Protein AF-A0A2T5FU13-F1 (afdb_monomer_lite)

Foldseek 3Di:
DVVVVLVVLVVLLVVLVVLLVVLVVVLVVLVVVQVVVDPDPQDFRDPPSLVSNLVSLLRNLVSVLSNLVSVLVPDDPVCNVVSVVVSVVSVVVSVVSNVLSVCLNPLVPDPVNPPDPCSCVSHVPGPPDPVVVVCVVVVVVD

Radius of gyration: 19.28 Å; chains: 1; bounding box: 59×29×50 Å

Sequence (142 aa):
MGIQFAMMACGLGMISGLAIFVLSLIYVVVVCLDLLSLGSPDQSIGEPWFSVLELLIIAVTPAMVALMATVHAWVPMRTKMLSLTSLIFMSMTATLTCSVHFSTLILSRTPQFRDEPWAPLLLSFQWPSLGYAGVFPIIAAY

Secondary structure (DSSP, 8-state):
-HHHHHHHHHHHHHHHHHHHHHHHHHHHHHHHHHHHH-SSTTPPPPTTHHHHHHHHHHHHHHHHHHHHHHHHHHS-GGGHHHHHHHHHHHHHHHHHHHHHHHHHHHHTT-GGGTS-TTHHHHH---SSPHHHHTTHHHHTT-

Structure (mmCIF, N/CA/C/O backbone):
data_AF-A0A2T5FU13-F1
#
_entry.id   AF-A0A2T5FU13-F1
#
loop_
_atom_site.group_PDB
_atom_site.id
_atom_site.type_symbol
_atom_site.label_atom_id
_atom_site.label_alt_id
_atom_site.label_comp_id
_atom_site.label_asym_id
_atom_site.label_entity_id
_atom_site.label_seq_id
_atom_site.pdbx_PDB_ins_code
_atom_site.Cartn_x
_atom_site.Cartn_y
_atom_site.Cartn_z
_atom_site.occupancy
_atom_site.B_iso_or_equiv
_atom_site.auth_seq_id
_atom_site.auth_comp_id
_atom_site.auth_asym_id
_atom_site.auth_atom_id
_atom_site.pdbx_PDB_model_num
ATOM 1 N N . MET A 1 1 ? 26.330 -8.404 -17.474 1.00 57.38 1 MET A N 1
ATOM 2 C CA . MET A 1 1 ? 25.579 -7.518 -16.554 1.00 57.38 1 MET A CA 1
ATOM 3 C C . MET A 1 1 ? 24.098 -7.351 -16.933 1.00 57.38 1 MET A C 1
ATOM 5 O O . MET A 1 1 ? 23.271 -7.383 -16.036 1.00 57.38 1 MET A O 1
ATOM 9 N N . GLY A 1 2 ? 23.723 -7.247 -18.221 1.00 68.00 2 GLY A N 1
ATOM 10 C CA . GLY A 1 2 ? 22.320 -7.011 -18.631 1.00 68.00 2 GLY A CA 1
ATOM 11 C C . GLY A 1 2 ? 21.308 -8.142 -18.359 1.00 68.00 2 GLY A C 1
ATOM 12 O O . GLY A 1 2 ? 20.194 -7.862 -17.934 1.00 68.00 2 GLY A O 1
ATOM 13 N N . ILE A 1 3 ? 21.686 -9.416 -18.537 1.00 72.69 3 ILE A N 1
ATOM 14 C CA . ILE A 1 3 ? 20.751 -10.556 -18.390 1.00 72.69 3 ILE A CA 1
ATOM 15 C C . ILE A 1 3 ? 20.377 -10.805 -16.917 1.00 72.69 3 ILE A C 1
ATOM 17 O O . ILE A 1 3 ? 19.211 -11.023 -16.605 1.00 72.69 3 ILE A O 1
ATOM 21 N N . GLN A 1 4 ? 21.338 -10.712 -15.991 1.00 76.38 4 GLN A N 1
ATOM 22 C CA . GLN A 1 4 ? 21.087 -10.873 -14.549 1.00 76.38 4 GLN A CA 1
ATOM 23 C C . GLN A 1 4 ? 20.164 -9.781 -13.993 1.00 76.38 4 GLN A C 1
ATOM 25 O O . GLN A 1 4 ? 19.254 -10.085 -13.228 1.00 76.38 4 GLN A O 1
ATOM 30 N N . PHE A 1 5 ? 20.358 -8.529 -14.420 1.00 76.19 5 PHE A N 1
ATOM 31 C CA . PHE A 1 5 ? 19.488 -7.417 -14.036 1.00 76.19 5 PHE A CA 1
ATOM 32 C C . PHE A 1 5 ? 18.054 -7.613 -14.548 1.00 76.19 5 PHE A C 1
ATOM 34 O O . PHE A 1 5 ? 17.106 -7.451 -13.784 1.00 76.19 5 PHE A O 1
ATOM 41 N N . ALA A 1 6 ? 17.891 -8.034 -15.806 1.00 74.56 6 ALA A N 1
ATOM 42 C CA . ALA A 1 6 ? 16.580 -8.324 -16.384 1.00 74.56 6 ALA A CA 1
ATOM 43 C C . ALA A 1 6 ? 15.862 -9.475 -15.654 1.00 74.56 6 ALA A C 1
ATOM 45 O O . ALA A 1 6 ? 14.691 -9.342 -15.307 1.00 74.56 6 ALA A O 1
ATOM 46 N N . MET A 1 7 ? 16.562 -10.575 -15.352 1.00 79.50 7 MET A N 1
ATOM 47 C CA . MET A 1 7 ? 15.984 -11.697 -14.598 1.00 79.50 7 MET A CA 1
ATOM 48 C C . MET A 1 7 ? 15.555 -11.283 -13.186 1.00 79.50 7 MET A C 1
ATOM 50 O O . MET A 1 7 ? 14.461 -11.637 -12.753 1.00 79.50 7 MET A O 1
ATOM 54 N N . MET A 1 8 ? 16.375 -10.489 -12.489 1.00 83.81 8 MET A N 1
ATOM 55 C CA . MET A 1 8 ? 16.049 -9.978 -11.155 1.00 83.81 8 MET A CA 1
ATOM 56 C C . MET A 1 8 ? 14.836 -9.035 -11.184 1.00 83.81 8 MET A C 1
ATOM 58 O O . MET A 1 8 ? 13.929 -9.179 -10.367 1.00 83.81 8 MET A O 1
ATOM 62 N N . ALA A 1 9 ? 14.783 -8.110 -12.147 1.00 79.25 9 ALA A N 1
ATOM 63 C CA . ALA A 1 9 ? 13.672 -7.174 -12.299 1.00 79.25 9 ALA A CA 1
ATOM 64 C C . ALA A 1 9 ? 12.360 -7.881 -12.688 1.00 79.25 9 ALA A C 1
ATOM 66 O O . ALA A 1 9 ? 11.310 -7.549 -12.144 1.00 79.25 9 ALA A O 1
ATOM 67 N N . CYS A 1 10 ? 12.405 -8.879 -13.579 1.00 84.69 10 CYS A N 1
ATOM 68 C CA . CYS A 1 10 ? 11.239 -9.711 -13.897 1.00 84.69 10 CYS A CA 1
ATOM 69 C C . CYS A 1 10 ? 10.769 -10.527 -12.690 1.00 84.69 10 CYS A C 1
ATOM 71 O O . CYS A 1 10 ? 9.575 -10.557 -12.406 1.00 84.69 10 CYS A O 1
ATOM 73 N N . GLY A 1 11 ? 11.692 -11.169 -11.966 1.00 90.69 11 GLY A N 1
ATOM 74 C CA . GLY A 1 11 ? 11.366 -11.943 -10.768 1.00 90.69 11 GLY A CA 1
ATOM 75 C C . GLY A 1 11 ? 10.683 -11.084 -9.706 1.00 90.69 11 GLY A C 1
ATOM 76 O O . GLY A 1 11 ? 9.609 -11.437 -9.226 1.00 90.69 11 GLY A O 1
ATOM 77 N N . LEU A 1 12 ? 11.251 -9.913 -9.407 1.00 93.25 12 LEU A N 1
ATOM 78 C CA . LEU A 1 12 ? 10.662 -8.960 -8.469 1.00 93.25 12 LEU A CA 1
ATOM 79 C C . LEU A 1 12 ? 9.280 -8.472 -8.934 1.00 93.25 12 LEU A C 1
ATOM 81 O O . LEU A 1 12 ? 8.365 -8.380 -8.119 1.00 93.25 12 LEU A O 1
ATOM 85 N N . GLY A 1 13 ? 9.103 -8.203 -10.231 1.00 93.06 13 GLY A N 1
ATOM 86 C CA . GLY A 1 13 ? 7.822 -7.777 -10.804 1.00 93.06 13 GLY A CA 1
ATOM 87 C C . GLY A 1 13 ? 6.738 -8.850 -10.680 1.00 93.06 13 GLY A C 1
ATOM 88 O O . GLY A 1 13 ? 5.628 -8.564 -10.244 1.00 93.06 13 GLY A O 1
ATOM 89 N N . MET A 1 14 ? 7.070 -10.109 -10.977 1.00 94.69 14 MET A N 1
ATOM 90 C CA . MET A 1 14 ? 6.137 -11.230 -10.819 1.00 94.69 14 MET A CA 1
ATOM 91 C C . MET A 1 14 ? 5.773 -11.472 -9.354 1.00 94.69 14 MET A C 1
ATOM 93 O O . MET A 1 14 ? 4.598 -11.635 -9.040 1.00 94.69 14 MET A O 1
ATOM 97 N N . ILE A 1 15 ? 6.762 -11.469 -8.456 1.00 97.06 15 ILE A N 1
ATOM 98 C CA . ILE A 1 15 ? 6.538 -11.691 -7.021 1.00 97.06 15 ILE A CA 1
ATOM 99 C C . ILE A 1 15 ? 5.680 -10.571 -6.434 1.00 97.06 15 ILE A C 1
ATOM 101 O O . ILE A 1 15 ? 4.723 -10.849 -5.718 1.00 97.06 15 ILE A O 1
ATOM 105 N N . SER A 1 16 ? 5.988 -9.313 -6.754 1.00 96.88 16 SER A N 1
ATOM 106 C CA . SER A 1 16 ? 5.203 -8.167 -6.284 1.00 96.88 16 SER A CA 1
ATOM 107 C C . SER A 1 16 ? 3.781 -8.174 -6.848 1.00 96.88 16 SER A C 1
ATOM 109 O O . SER A 1 16 ? 2.836 -7.993 -6.086 1.00 96.88 16 SER A O 1
ATOM 111 N N . GLY A 1 17 ? 3.603 -8.466 -8.140 1.00 97.00 17 GLY A N 1
ATOM 112 C CA . GLY A 1 17 ? 2.281 -8.623 -8.750 1.00 97.00 17 GLY A CA 1
ATOM 113 C C . GLY A 1 17 ? 1.459 -9.750 -8.115 1.00 97.00 17 GLY A C 1
ATOM 114 O O . GLY A 1 17 ? 0.292 -9.549 -7.783 1.00 97.00 17 GLY A O 1
ATOM 115 N N . LEU A 1 18 ? 2.076 -10.912 -7.881 1.00 97.81 18 LEU A N 1
ATOM 116 C CA . LEU A 1 18 ? 1.437 -12.037 -7.196 1.00 97.81 18 LEU A CA 1
ATOM 117 C C . LEU A 1 18 ? 1.064 -11.679 -5.753 1.00 97.81 18 LEU A C 1
ATOM 119 O O . LEU A 1 18 ? -0.042 -11.991 -5.319 1.00 97.81 18 LEU A O 1
ATOM 123 N N . ALA A 1 19 ? 1.955 -11.006 -5.023 1.00 97.56 19 ALA A N 1
ATOM 124 C CA . ALA A 1 19 ? 1.691 -10.559 -3.661 1.00 97.56 19 ALA A CA 1
ATOM 125 C C . ALA A 1 19 ? 0.492 -9.604 -3.610 1.00 97.56 19 ALA A C 1
ATOM 127 O O . ALA A 1 19 ? -0.404 -9.817 -2.799 1.00 97.56 19 ALA A O 1
ATOM 128 N N . ILE A 1 20 ? 0.427 -8.612 -4.508 1.00 97.94 20 ILE A N 1
ATOM 129 C CA . ILE A 1 20 ? -0.724 -7.701 -4.616 1.00 97.94 20 ILE A CA 1
ATOM 130 C C . ILE A 1 20 ? -2.000 -8.502 -4.870 1.00 97.94 20 ILE A C 1
ATOM 132 O O . ILE A 1 20 ? -2.967 -8.341 -4.137 1.00 97.94 20 ILE A O 1
ATOM 136 N N . PHE A 1 21 ? -1.995 -9.402 -5.857 1.00 97.81 21 PHE A N 1
ATOM 137 C CA . PHE A 1 21 ? -3.169 -10.207 -6.190 1.00 97.81 21 PHE A CA 1
ATOM 138 C C . PHE A 1 21 ? -3.667 -11.036 -4.998 1.00 97.81 21 PHE A C 1
ATOM 140 O O . PHE A 1 21 ? -4.846 -10.977 -4.654 1.00 97.81 21 PHE A O 1
ATOM 147 N N . VAL A 1 22 ? -2.772 -11.781 -4.344 1.00 98.12 22 VAL A N 1
ATOM 148 C CA . VAL A 1 22 ? -3.121 -12.646 -3.208 1.00 98.12 22 VAL A CA 1
ATOM 149 C C . VAL A 1 22 ? -3.613 -11.821 -2.021 1.00 98.12 22 VAL A C 1
ATOM 151 O O . VAL A 1 22 ? -4.658 -12.132 -1.457 1.00 98.12 22 VAL A O 1
ATOM 154 N N . LEU A 1 23 ? -2.902 -10.752 -1.655 1.00 97.56 23 LEU A N 1
ATOM 155 C CA . LEU A 1 23 ? -3.289 -9.898 -0.533 1.00 97.56 23 LEU A CA 1
ATOM 156 C C . LEU A 1 23 ? -4.618 -9.179 -0.798 1.00 97.56 23 LEU A C 1
ATOM 158 O O . LEU A 1 23 ? -5.450 -9.104 0.102 1.00 97.56 23 LEU A O 1
ATOM 162 N N . SER A 1 24 ? -4.858 -8.702 -2.023 1.00 94.94 24 SER A N 1
ATOM 163 C CA . SER A 1 24 ? -6.138 -8.099 -2.411 1.00 94.94 24 SER A CA 1
ATOM 164 C C . SER A 1 24 ? -7.279 -9.113 -2.417 1.00 94.94 24 SER A C 1
ATOM 166 O O . SER A 1 24 ? -8.390 -8.774 -2.018 1.00 94.94 24 SER A O 1
ATOM 168 N N . LEU A 1 25 ? -7.028 -10.362 -2.818 1.00 97.38 25 LEU A N 1
ATOM 169 C CA . LEU A 1 25 ? -8.034 -11.418 -2.733 1.00 97.38 25 LEU A CA 1
ATOM 170 C C . LEU 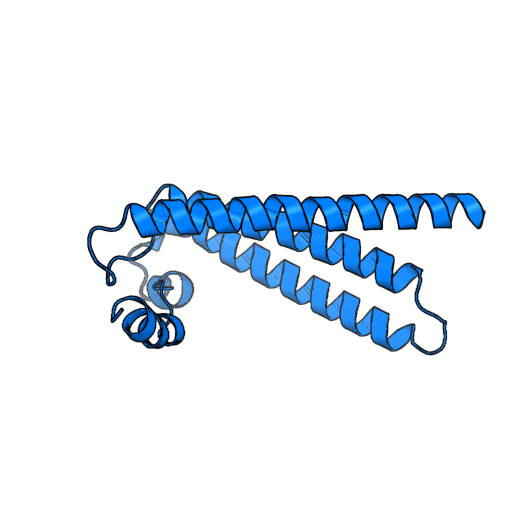A 1 25 ? -8.412 -11.698 -1.273 1.00 97.38 25 LEU A C 1
ATOM 172 O O . LEU A 1 25 ? -9.595 -11.756 -0.950 1.00 97.38 25 LEU A O 1
ATOM 176 N N . ILE A 1 26 ? -7.419 -11.807 -0.385 1.00 97.44 26 ILE A N 1
ATOM 177 C CA . ILE A 1 26 ? -7.654 -11.967 1.056 1.00 97.44 26 ILE A CA 1
ATOM 178 C C . ILE A 1 26 ? -8.422 -10.759 1.603 1.00 97.44 26 ILE A C 1
ATOM 180 O O . ILE A 1 26 ? -9.387 -10.942 2.336 1.00 97.44 26 ILE A O 1
ATOM 184 N N . TYR A 1 27 ? -8.045 -9.540 1.210 1.00 93.00 27 TYR A N 1
ATOM 185 C CA . TYR A 1 27 ? -8.741 -8.313 1.600 1.00 93.00 27 TYR A CA 1
ATOM 186 C C . TYR A 1 27 ? -10.227 -8.366 1.238 1.00 93.00 27 TYR A C 1
ATOM 188 O O . TYR A 1 27 ? -11.071 -8.150 2.102 1.00 93.00 27 TYR A O 1
ATOM 196 N N . VAL A 1 28 ? -10.561 -8.724 -0.006 1.00 92.94 28 VAL A N 1
ATOM 197 C CA . VAL A 1 28 ? -11.958 -8.856 -0.448 1.00 92.94 28 VAL A CA 1
ATOM 198 C C . VAL A 1 28 ? -12.697 -9.914 0.368 1.00 92.94 28 VAL A C 1
ATOM 200 O O . VAL A 1 28 ? -13.811 -9.659 0.815 1.00 92.94 28 VAL A O 1
ATOM 203 N N . VAL A 1 29 ? -12.079 -11.073 0.612 1.00 94.31 29 VAL A N 1
ATOM 204 C CA . VAL A 1 29 ? -12.684 -12.131 1.434 1.00 94.31 29 VAL A CA 1
ATOM 205 C C . VAL A 1 29 ? -12.982 -11.628 2.847 1.00 94.31 29 VAL A C 1
ATOM 207 O O . VAL A 1 29 ? -14.084 -11.844 3.337 1.00 94.31 29 VAL A O 1
ATOM 210 N N . VAL A 1 30 ? -12.043 -10.928 3.486 1.00 92.50 30 VAL A N 1
ATOM 211 C CA . VAL A 1 30 ? -12.229 -10.368 4.833 1.00 92.50 30 VAL A CA 1
ATOM 212 C C . VAL A 1 30 ? -13.363 -9.345 4.857 1.00 92.50 30 VAL A C 1
ATOM 214 O O . VAL A 1 30 ? -14.219 -9.427 5.733 1.00 92.50 30 VAL A O 1
ATOM 217 N N . VAL A 1 31 ? -13.419 -8.436 3.877 1.00 87.94 31 VAL A N 1
ATOM 218 C CA . VAL A 1 31 ? -14.524 -7.471 3.753 1.00 87.94 31 VAL A CA 1
ATOM 219 C C . VAL A 1 31 ? -15.864 -8.189 3.594 1.00 87.94 31 VAL A C 1
ATOM 221 O O . VAL A 1 31 ? -16.828 -7.837 4.263 1.00 87.94 31 VAL A O 1
ATOM 224 N N . CYS A 1 32 ? -15.944 -9.213 2.741 1.00 88.12 32 CYS A N 1
ATOM 225 C CA . CYS A 1 32 ? -17.176 -9.978 2.560 1.00 88.12 32 CYS A CA 1
ATOM 226 C C . CYS A 1 32 ? -17.605 -10.703 3.842 1.00 88.12 32 CYS A C 1
ATOM 228 O O . CYS A 1 32 ? -18.789 -10.706 4.162 1.00 88.12 32 CYS A O 1
ATOM 230 N N . LEU A 1 33 ? -16.667 -11.315 4.571 1.00 87.94 33 LEU A N 1
ATOM 231 C CA . LEU A 1 33 ? -16.966 -12.008 5.827 1.00 87.94 33 LEU A CA 1
ATOM 232 C C . LEU A 1 33 ? -17.472 -11.046 6.904 1.00 87.94 33 LEU A C 1
ATOM 234 O O . LEU A 1 33 ? -18.449 -11.366 7.578 1.00 87.94 33 LEU A O 1
ATOM 238 N N . ASP A 1 34 ? -16.845 -9.877 7.038 1.00 84.62 34 ASP A N 1
ATOM 239 C CA . ASP A 1 34 ? -17.295 -8.844 7.969 1.00 84.62 34 ASP A CA 1
ATOM 240 C C . ASP A 1 34 ? -18.697 -8.348 7.597 1.00 84.62 34 ASP A C 1
ATOM 242 O O . ASP A 1 34 ? -19.598 -8.407 8.429 1.00 84.62 34 ASP A O 1
ATOM 246 N N . LEU A 1 35 ? -18.928 -8.006 6.326 1.00 82.25 35 LEU A N 1
ATOM 247 C CA . LEU A 1 35 ? -20.232 -7.561 5.830 1.00 82.25 35 LEU A CA 1
ATOM 248 C C . LEU A 1 35 ? -21.358 -8.568 6.075 1.00 82.25 35 LEU A C 1
ATOM 250 O O . LEU A 1 35 ? -22.467 -8.177 6.427 1.00 82.25 35 LEU A O 1
ATOM 254 N N . LEU A 1 36 ? -21.079 -9.862 5.905 1.00 84.19 36 LEU A N 1
ATOM 255 C CA . LEU A 1 36 ? -22.038 -10.930 6.199 1.00 84.19 36 LEU A CA 1
ATOM 256 C C . LEU A 1 36 ? -22.276 -11.118 7.703 1.00 84.19 36 LEU A C 1
ATOM 258 O O . LEU A 1 36 ? -23.274 -11.726 8.087 1.00 84.19 36 LEU A O 1
ATOM 262 N N . SER A 1 37 ? -21.366 -10.630 8.548 1.00 81.62 37 SER A N 1
ATOM 263 C CA . SER A 1 37 ? -21.478 -10.698 10.006 1.00 81.62 37 SER A CA 1
ATOM 264 C C . SER A 1 37 ? -22.230 -9.513 10.623 1.00 81.62 37 SER A C 1
ATOM 266 O O . SER A 1 37 ? -22.680 -9.619 11.765 1.00 81.62 37 SER A O 1
ATOM 268 N N . LEU A 1 38 ? -22.395 -8.404 9.889 1.00 81.00 38 LEU A N 1
ATOM 269 C CA . LEU A 1 38 ? -23.069 -7.204 10.386 1.00 81.00 38 LEU A CA 1
ATOM 270 C C . LEU A 1 38 ? -24.572 -7.443 10.578 1.00 81.00 38 LEU A C 1
ATOM 272 O O . LEU A 1 38 ? -25.265 -7.955 9.700 1.00 81.00 38 LEU A O 1
ATOM 276 N N . GLY A 1 39 ? -25.099 -7.007 11.726 1.00 77.69 39 GLY A N 1
ATOM 277 C CA . GLY A 1 39 ? -26.530 -7.106 12.035 1.00 77.69 39 GLY A CA 1
ATOM 278 C C . GLY A 1 39 ? -27.379 -6.006 11.391 1.00 77.69 39 GLY A C 1
ATOM 279 O O . GLY A 1 39 ? -28.603 -6.119 11.343 1.00 77.69 39 GLY A O 1
ATOM 280 N N . SER A 1 40 ? -26.748 -4.932 10.912 1.00 74.06 40 SER A N 1
ATOM 281 C CA . SER A 1 40 ? -27.410 -3.833 10.206 1.00 74.06 40 SER A CA 1
ATOM 282 C C . SER A 1 40 ? -26.438 -3.113 9.264 1.00 74.06 40 SER A C 1
ATOM 284 O O . SER A 1 40 ? -25.266 -2.996 9.617 1.00 74.06 40 SER A O 1
ATOM 286 N N . PRO A 1 41 ? -26.907 -2.535 8.142 1.00 67.69 41 PRO A N 1
ATOM 287 C CA . PRO A 1 41 ? -26.056 -1.805 7.193 1.00 67.69 41 PRO A CA 1
ATOM 288 C C . PRO A 1 41 ? -25.334 -0.582 7.778 1.00 67.69 41 PRO A C 1
ATOM 290 O O . PRO A 1 41 ? -24.289 -0.192 7.269 1.00 67.69 41 PRO A O 1
ATOM 293 N N . ASP A 1 42 ? -25.876 0.007 8.848 1.00 68.12 42 ASP A N 1
ATOM 294 C CA . ASP A 1 42 ? -25.301 1.184 9.514 1.00 68.12 42 ASP A CA 1
ATOM 295 C C . ASP A 1 42 ? -24.219 0.825 10.551 1.00 68.12 42 ASP A C 1
ATOM 297 O O . ASP A 1 42 ? -23.648 1.710 11.190 1.00 68.12 42 ASP A O 1
ATOM 301 N N . GLN A 1 43 ? -23.944 -0.469 10.763 1.00 71.19 43 GLN A N 1
ATOM 302 C CA . GLN A 1 43 ? -22.850 -0.891 11.636 1.00 71.19 43 GLN A CA 1
ATOM 303 C C . GLN A 1 43 ? -21.519 -0.783 10.894 1.00 71.19 43 GLN A C 1
ATOM 305 O O . GLN A 1 43 ? -21.358 -1.290 9.788 1.00 71.19 43 GLN A O 1
ATOM 310 N N . SER A 1 44 ? -20.548 -0.139 11.535 1.00 71.81 44 SER A N 1
ATOM 311 C CA . SER A 1 44 ? -19.178 -0.086 11.043 1.00 71.81 44 SER A CA 1
ATOM 312 C C . SER A 1 44 ? -18.468 -1.424 11.222 1.00 71.81 44 SER A C 1
ATOM 314 O O . SER A 1 44 ? -18.732 -2.138 12.193 1.00 71.81 44 SER A O 1
ATOM 316 N N . ILE A 1 45 ? -17.490 -1.685 10.351 1.00 74.44 45 ILE A N 1
ATOM 317 C CA . ILE A 1 45 ? -16.549 -2.807 10.471 1.00 74.44 45 ILE A CA 1
ATOM 318 C C . ILE A 1 45 ? -15.974 -2.845 11.890 1.00 74.44 45 ILE A C 1
ATOM 320 O O . ILE A 1 45 ? -15.407 -1.861 12.375 1.00 74.44 45 ILE A O 1
ATOM 324 N N . GLY A 1 46 ? -16.145 -3.984 12.556 1.00 76.88 46 GLY A N 1
ATOM 325 C CA . GLY A 1 46 ? -15.722 -4.190 13.935 1.00 76.88 46 GLY A CA 1
ATOM 326 C C . GLY A 1 46 ? -14.351 -4.853 14.059 1.00 76.88 46 GLY A C 1
ATOM 327 O O . GLY A 1 46 ? -13.742 -5.320 13.093 1.00 76.88 46 GLY A O 1
ATOM 328 N N . GLU A 1 47 ? -13.864 -4.950 15.293 1.00 82.56 47 GLU A N 1
ATOM 329 C CA . GLU A 1 47 ? -12.761 -5.859 15.614 1.00 82.56 47 GLU A CA 1
ATOM 330 C C . GLU A 1 47 ? -13.258 -7.319 15.589 1.00 82.56 47 GLU A C 1
ATOM 332 O O . GLU A 1 47 ? -14.375 -7.578 16.042 1.00 82.56 47 GLU A O 1
ATOM 337 N N . PRO A 1 48 ? -12.460 -8.296 15.103 1.00 87.69 48 PRO A N 1
ATOM 338 C CA . PRO A 1 48 ? -11.051 -8.203 14.690 1.00 87.69 48 PRO A CA 1
ATOM 339 C C . PRO A 1 48 ? -10.833 -7.857 13.204 1.00 87.69 48 PRO A C 1
ATOM 341 O O . PRO A 1 48 ? -9.690 -7.701 12.769 1.00 87.69 48 PRO A O 1
ATOM 344 N N . TRP A 1 49 ? -11.901 -7.786 12.405 1.00 87.62 49 TRP A N 1
ATOM 345 C CA . TRP A 1 49 ? -11.825 -7.645 10.949 1.00 87.62 49 TRP A CA 1
ATOM 346 C C . TRP A 1 49 ? -11.140 -6.351 10.526 1.00 87.62 49 TRP A C 1
ATOM 348 O O . TRP A 1 49 ? -10.276 -6.374 9.651 1.00 87.62 49 TRP A O 1
ATOM 358 N N . PHE A 1 50 ? -11.440 -5.253 11.221 1.0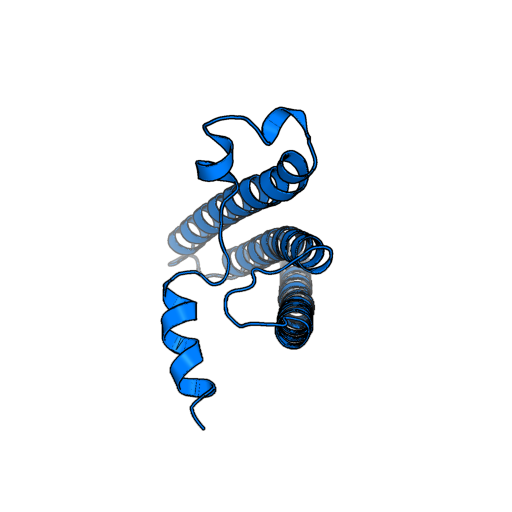0 86.25 50 PHE A N 1
ATOM 359 C CA . PHE A 1 50 ? -10.791 -3.964 11.014 1.00 86.25 50 PHE A CA 1
ATOM 360 C C . PHE A 1 50 ? -9.259 -4.070 11.085 1.00 86.25 50 PHE A C 1
ATOM 362 O O . PHE A 1 50 ? -8.562 -3.680 10.151 1.00 86.25 50 PHE A O 1
ATOM 369 N N . SER A 1 51 ? -8.721 -4.706 12.130 1.00 89.94 51 SER A N 1
ATOM 370 C CA . SER A 1 51 ? -7.275 -4.917 12.276 1.00 89.94 51 SER A CA 1
ATOM 371 C C . SER A 1 51 ? -6.649 -5.698 11.132 1.00 89.94 51 SER A C 1
ATOM 373 O O . SER A 1 51 ? -5.543 -5.389 10.688 1.00 89.94 51 SER A O 1
ATOM 375 N N . VAL A 1 52 ? -7.340 -6.742 10.673 1.00 92.94 52 VAL A N 1
ATOM 376 C CA . VAL A 1 52 ? -6.862 -7.576 9.569 1.00 92.94 52 VAL A CA 1
ATOM 377 C C . VAL A 1 52 ? -6.798 -6.752 8.284 1.00 92.94 52 VAL A C 1
ATOM 379 O O . VAL A 1 52 ? -5.796 -6.818 7.576 1.00 92.94 52 VAL A O 1
ATOM 382 N N . LEU A 1 53 ? -7.819 -5.937 8.006 1.00 91.69 53 LEU A N 1
ATOM 383 C CA . LEU A 1 53 ? -7.854 -5.059 6.834 1.00 91.69 53 LEU A CA 1
ATOM 384 C C . LEU A 1 53 ? -6.724 -4.025 6.856 1.00 91.69 53 LEU A C 1
ATOM 386 O O . LEU A 1 53 ? -6.033 -3.859 5.853 1.00 91.69 53 LEU A O 1
ATOM 390 N N . GLU A 1 54 ? -6.483 -3.388 8.000 1.00 92.56 54 GLU A N 1
ATOM 391 C CA . GLU A 1 54 ? -5.388 -2.430 8.185 1.00 92.56 54 GLU A CA 1
ATOM 392 C C . GLU A 1 54 ? -4.013 -3.071 7.913 1.00 92.56 54 GLU A C 1
ATOM 394 O O . GLU A 1 54 ? -3.190 -2.520 7.178 1.00 92.56 54 GLU A O 1
ATOM 399 N N . LEU A 1 55 ? -3.772 -4.280 8.438 1.00 95.38 55 LEU A N 1
ATOM 400 C CA . LEU A 1 55 ? -2.532 -5.026 8.190 1.00 95.38 55 LEU A CA 1
ATOM 401 C C . LEU A 1 55 ? -2.368 -5.417 6.719 1.00 95.38 55 LEU A C 1
ATOM 403 O O . LEU A 1 55 ? -1.266 -5.326 6.177 1.00 95.38 55 LEU A O 1
ATOM 407 N N . LEU A 1 56 ? -3.452 -5.833 6.060 1.00 95.81 56 LEU A N 1
ATOM 408 C CA . LEU A 1 56 ? -3.434 -6.153 4.633 1.00 95.81 56 LEU A CA 1
ATOM 409 C C . LEU A 1 56 ? -3.096 -4.919 3.793 1.00 95.81 56 LEU A C 1
ATOM 411 O O . LEU A 1 56 ? -2.294 -5.029 2.868 1.00 95.81 56 LEU A O 1
ATOM 415 N N . ILE A 1 57 ? -3.630 -3.742 4.133 1.00 94.81 57 ILE A N 1
ATOM 416 C CA . ILE A 1 57 ? -3.298 -2.491 3.438 1.00 94.81 57 ILE A CA 1
ATOM 417 C C . ILE A 1 57 ? -1.811 -2.157 3.609 1.00 94.81 57 ILE A C 1
ATOM 419 O O . ILE A 1 57 ? -1.126 -1.909 2.615 1.00 94.81 57 ILE A O 1
ATOM 423 N N . ILE A 1 58 ? -1.290 -2.221 4.839 1.00 96.69 58 ILE A N 1
ATOM 424 C CA . ILE A 1 58 ? 0.138 -1.999 5.126 1.00 96.69 58 ILE A CA 1
ATOM 425 C C . ILE A 1 58 ? 1.028 -3.003 4.374 1.00 96.69 58 ILE A C 1
ATOM 427 O O . ILE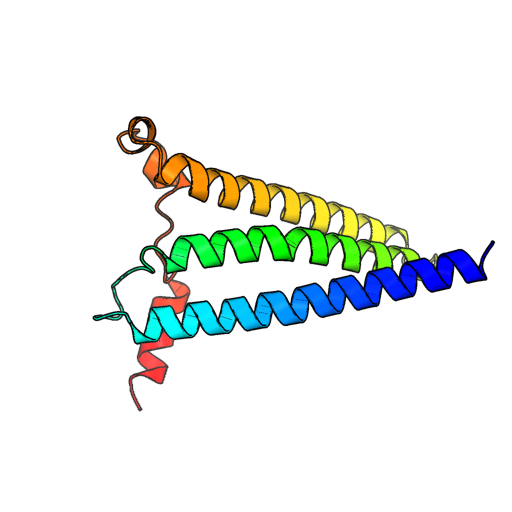 A 1 58 ? 2.139 -2.661 3.981 1.00 96.69 58 ILE A O 1
ATOM 431 N N . ALA A 1 59 ? 0.562 -4.234 4.150 1.00 97.38 59 ALA A N 1
ATOM 432 C CA . ALA A 1 59 ? 1.306 -5.250 3.406 1.00 97.38 59 ALA A CA 1
ATOM 433 C C . ALA A 1 59 ? 1.238 -5.068 1.876 1.00 97.38 59 ALA A C 1
ATOM 435 O O . ALA A 1 59 ? 2.211 -5.357 1.177 1.00 97.38 59 ALA A O 1
ATOM 436 N N . VAL A 1 60 ? 0.111 -4.591 1.336 1.00 97.56 60 VAL A N 1
ATOM 437 C CA . VAL A 1 60 ? -0.080 -4.385 -0.111 1.00 97.56 60 VAL A CA 1
ATOM 438 C C . VAL A 1 60 ? 0.743 -3.205 -0.624 1.00 97.56 60 VAL A C 1
ATOM 440 O O . VAL A 1 60 ? 1.322 -3.285 -1.711 1.00 97.56 60 VAL A O 1
ATOM 443 N N . THR A 1 61 ? 0.829 -2.107 0.129 1.00 97.25 61 THR A N 1
ATOM 444 C CA . THR A 1 61 ? 1.444 -0.871 -0.378 1.00 97.25 61 THR A CA 1
ATOM 445 C C . THR A 1 61 ? 2.938 -0.996 -0.719 1.00 97.25 61 THR A C 1
ATOM 447 O O . THR A 1 61 ? 3.316 -0.505 -1.789 1.00 97.25 61 THR A O 1
ATOM 450 N N . PRO A 1 62 ? 3.808 -1.699 0.041 1.00 96.38 62 PRO A N 1
ATOM 451 C CA . PRO A 1 62 ? 5.195 -1.923 -0.364 1.00 96.38 62 PRO A CA 1
ATOM 452 C C . PRO A 1 62 ? 5.303 -2.820 -1.599 1.00 96.38 62 PRO A C 1
ATOM 454 O O . PRO A 1 62 ? 6.179 -2.601 -2.437 1.00 96.38 62 PRO A O 1
ATOM 457 N N . ALA A 1 63 ? 4.400 -3.796 -1.756 1.00 96.88 63 ALA A N 1
ATOM 458 C CA . ALA A 1 63 ? 4.361 -4.641 -2.946 1.00 96.88 63 ALA A CA 1
ATOM 459 C C . ALA A 1 63 ? 4.026 -3.812 -4.198 1.00 96.88 63 ALA A C 1
ATOM 461 O O . ALA A 1 63 ? 4.670 -3.976 -5.232 1.00 96.88 63 ALA A O 1
ATOM 462 N N . MET A 1 64 ? 3.104 -2.849 -4.096 1.00 96.94 64 MET A N 1
ATOM 463 C CA . MET A 1 64 ? 2.809 -1.913 -5.187 1.00 96.94 64 MET A CA 1
ATOM 464 C C . MET A 1 64 ? 4.005 -1.011 -5.535 1.00 96.94 64 MET A C 1
ATOM 466 O O . MET A 1 64 ? 4.274 -0.785 -6.715 1.00 96.94 64 MET A O 1
ATOM 470 N N . VAL A 1 65 ? 4.766 -0.534 -4.541 1.00 98.12 65 VAL A N 1
ATOM 471 C CA . VAL A 1 65 ? 6.006 0.231 -4.785 1.00 98.12 65 VAL A CA 1
ATOM 472 C C . VAL A 1 65 ? 7.052 -0.635 -5.489 1.00 98.12 65 VAL A C 1
ATOM 474 O O . VAL A 1 65 ? 7.652 -0.190 -6.468 1.00 98.12 65 VAL A O 1
ATOM 477 N N . ALA A 1 66 ? 7.243 -1.880 -5.043 1.00 96.69 66 ALA A N 1
ATOM 478 C CA . ALA A 1 66 ? 8.163 -2.824 -5.674 1.00 96.69 66 ALA A CA 1
ATOM 479 C C . ALA A 1 66 ? 7.770 -3.109 -7.133 1.00 96.69 66 ALA A C 1
ATOM 481 O O . ALA A 1 66 ? 8.623 -3.050 -8.022 1.00 96.69 66 ALA A O 1
ATOM 482 N N . LEU A 1 67 ? 6.477 -3.326 -7.399 1.00 96.62 67 LEU A N 1
ATOM 483 C CA . LEU A 1 67 ? 5.964 -3.488 -8.757 1.00 96.62 67 LEU A CA 1
ATOM 484 C C . LEU A 1 67 ? 6.249 -2.237 -9.597 1.00 96.62 67 LEU A C 1
ATOM 486 O O . LEU A 1 67 ? 6.778 -2.348 -10.702 1.00 96.62 67 LEU A O 1
ATOM 490 N N . MET A 1 68 ? 5.992 -1.041 -9.067 1.00 97.06 68 MET A N 1
ATOM 491 C CA . MET A 1 68 ? 6.234 0.208 -9.789 1.00 97.06 68 MET A CA 1
ATOM 492 C C . MET A 1 68 ? 7.722 0.461 -10.068 1.00 97.06 68 MET A C 1
ATOM 494 O O . MET A 1 68 ? 8.081 0.965 -11.134 1.00 97.06 68 MET A O 1
ATOM 498 N N . ALA A 1 69 ? 8.608 0.060 -9.155 1.00 96.25 69 ALA A N 1
ATOM 499 C CA . ALA A 1 69 ? 10.050 0.100 -9.375 1.00 96.25 69 ALA A CA 1
ATOM 500 C C . ALA A 1 69 ? 10.462 -0.829 -10.526 1.00 96.25 69 ALA A C 1
ATOM 502 O O . ALA A 1 69 ? 11.304 -0.460 -11.350 1.00 96.25 69 ALA A O 1
ATOM 503 N N . THR A 1 70 ? 9.828 -2.003 -10.640 1.00 95.69 70 THR A N 1
ATOM 504 C CA . THR A 1 70 ? 10.060 -2.900 -11.780 1.00 95.69 70 THR A CA 1
ATOM 505 C C . THR A 1 70 ? 9.554 -2.277 -13.077 1.00 95.69 70 THR A C 1
ATOM 507 O O . THR A 1 70 ? 10.310 -2.215 -14.041 1.00 95.69 70 THR A O 1
ATOM 510 N N . VAL A 1 71 ? 8.353 -1.687 -13.095 1.00 94.38 71 VAL A N 1
ATOM 511 C CA . VAL A 1 71 ? 7.837 -0.954 -14.263 1.00 94.38 71 VAL A CA 1
ATOM 512 C C . VAL A 1 71 ? 8.828 0.127 -14.689 1.00 94.38 71 VAL A C 1
ATOM 514 O O . VAL A 1 71 ? 9.239 0.155 -15.848 1.00 94.38 71 VAL A O 1
ATOM 517 N N . HIS A 1 72 ? 9.290 0.957 -13.747 1.00 95.12 72 HIS A N 1
ATOM 518 C CA . HIS A 1 72 ? 10.295 1.987 -14.002 1.00 95.12 72 HIS A CA 1
ATOM 519 C C . HIS A 1 72 ? 11.566 1.407 -14.632 1.00 95.12 72 HIS A C 1
ATOM 521 O O . HIS A 1 72 ? 12.089 1.991 -15.583 1.00 95.12 72 HIS A O 1
ATOM 527 N N . ALA A 1 73 ? 12.060 0.259 -14.157 1.00 92.62 73 ALA A N 1
ATOM 528 C CA . ALA A 1 73 ? 13.244 -0.395 -14.710 1.00 92.62 73 ALA A CA 1
ATOM 529 C C . ALA A 1 73 ? 13.086 -0.744 -16.202 1.00 92.62 73 ALA A C 1
ATOM 531 O O . ALA A 1 73 ? 14.043 -0.561 -16.956 1.00 92.62 73 ALA A O 1
ATOM 532 N N . TRP A 1 74 ? 11.886 -1.147 -16.628 1.00 92.06 74 TRP A N 1
ATOM 533 C CA . TRP A 1 74 ? 11.600 -1.637 -17.981 1.00 92.06 74 TRP A CA 1
ATOM 534 C C . TRP A 1 74 ? 11.123 -0.576 -18.984 1.00 92.06 74 TRP A C 1
ATOM 536 O O . TRP A 1 74 ? 11.127 -0.849 -20.185 1.00 92.06 74 TRP A O 1
ATOM 546 N N . VAL A 1 75 ? 10.725 0.629 -18.554 1.00 93.88 75 VAL A N 1
ATOM 547 C CA . VAL A 1 75 ? 10.218 1.626 -19.517 1.00 93.88 75 VAL A CA 1
ATOM 548 C C . VAL A 1 75 ? 11.312 2.155 -20.470 1.00 93.88 75 VAL A C 1
ATOM 550 O O . VAL A 1 75 ? 12.465 2.324 -20.051 1.00 93.88 75 VAL A O 1
ATOM 553 N N . PRO A 1 76 ? 10.962 2.519 -21.723 1.00 94.38 76 PRO A N 1
ATOM 554 C CA . PRO A 1 76 ? 11.875 3.186 -22.653 1.00 94.38 76 PRO A CA 1
ATOM 555 C C . PRO A 1 76 ? 12.400 4.528 -22.127 1.00 94.38 76 PRO A C 1
ATOM 557 O O . PRO A 1 76 ? 11.716 5.238 -21.387 1.00 94.38 76 PRO A O 1
ATOM 560 N N . MET A 1 77 ? 13.579 4.949 -22.602 1.00 94.50 77 MET A N 1
ATOM 561 C CA . MET A 1 77 ? 14.213 6.204 -22.163 1.00 94.50 77 MET A CA 1
ATOM 562 C C . MET A 1 77 ? 13.309 7.436 -22.363 1.00 94.50 77 MET A C 1
ATOM 564 O O . MET A 1 77 ? 13.283 8.330 -21.520 1.00 94.50 77 MET A O 1
ATOM 568 N N . ARG A 1 78 ? 12.493 7.444 -23.430 1.00 96.12 78 ARG A N 1
ATOM 569 C CA . ARG A 1 78 ? 11.544 8.526 -23.757 1.00 96.12 78 ARG A CA 1
ATOM 570 C C . ARG A 1 78 ? 10.514 8.793 -22.653 1.00 96.12 78 ARG A C 1
ATOM 572 O O . ARG A 1 78 ? 10.060 9.922 -22.515 1.00 96.12 78 ARG A O 1
ATOM 579 N N . THR A 1 79 ? 10.140 7.775 -21.879 1.00 96.50 79 THR A N 1
ATOM 580 C CA . THR A 1 79 ? 9.133 7.863 -20.805 1.00 96.50 79 THR A CA 1
ATOM 581 C C . THR A 1 79 ? 9.744 7.669 -19.418 1.00 96.50 79 THR A C 1
ATOM 583 O O . THR A 1 79 ? 9.015 7.583 -18.428 1.00 96.50 79 THR A O 1
ATOM 586 N N . LYS A 1 80 ? 11.080 7.619 -19.313 1.00 95.69 80 LYS A N 1
ATOM 587 C CA . LYS A 1 80 ? 11.783 7.326 -18.058 1.00 95.69 80 LYS A CA 1
ATOM 588 C C . LYS A 1 80 ? 11.472 8.357 -16.979 1.00 95.69 80 LYS A C 1
ATOM 590 O O . LYS A 1 80 ? 11.133 7.958 -15.868 1.00 95.69 80 LYS A O 1
ATOM 595 N N . MET A 1 81 ? 11.494 9.647 -17.330 1.00 97.38 81 MET A N 1
ATOM 596 C CA . MET A 1 81 ? 11.135 10.737 -16.413 1.00 97.38 81 MET A CA 1
ATOM 597 C C . MET A 1 81 ? 9.704 10.595 -15.891 1.00 97.38 81 MET A C 1
ATOM 599 O O . MET A 1 81 ? 9.503 10.662 -14.687 1.00 97.38 81 MET A O 1
ATOM 603 N N . LEU A 1 82 ? 8.734 10.313 -16.768 1.00 97.38 82 LEU A N 1
ATOM 604 C CA . LEU A 1 82 ? 7.340 10.117 -16.358 1.00 97.38 82 LEU A CA 1
ATOM 605 C C . LEU A 1 82 ? 7.203 8.938 -15.391 1.00 97.38 82 LEU A C 1
ATOM 607 O O . LEU A 1 82 ? 6.600 9.082 -14.334 1.00 97.38 82 LEU A O 1
ATOM 611 N N . SER A 1 83 ? 7.822 7.794 -15.698 1.00 97.69 83 SER A N 1
ATOM 612 C CA . SER A 1 83 ? 7.765 6.637 -14.793 1.00 97.69 83 SER A CA 1
ATOM 613 C C . SER A 1 83 ? 8.481 6.882 -13.459 1.00 97.69 83 SER A C 1
ATOM 615 O O . SER A 1 83 ? 8.036 6.363 -12.440 1.00 97.69 83 SER A O 1
ATOM 617 N N . LEU A 1 84 ? 9.558 7.681 -13.441 1.00 98.06 84 LEU A N 1
ATOM 618 C CA . LEU A 1 84 ? 10.238 8.082 -12.207 1.00 98.06 84 LEU A CA 1
ATOM 619 C C . LEU A 1 84 ? 9.321 8.955 -11.353 1.00 98.06 84 LEU A C 1
ATOM 621 O O . LEU A 1 84 ? 9.169 8.698 -10.164 1.00 98.06 84 LEU A O 1
ATOM 625 N N . THR A 1 85 ? 8.677 9.951 -11.964 1.00 98.06 85 THR A N 1
ATOM 626 C CA . THR A 1 85 ? 7.682 10.790 -11.294 1.00 98.06 85 THR A CA 1
ATOM 627 C C . THR A 1 85 ? 6.575 9.929 -10.691 1.00 98.06 85 THR A C 1
ATOM 629 O O . THR A 1 85 ? 6.272 10.066 -9.509 1.00 98.06 85 THR A O 1
ATOM 632 N N . SER A 1 86 ? 6.024 8.984 -11.454 1.00 97.56 86 SER A N 1
ATOM 633 C CA . SER A 1 86 ? 4.998 8.071 -10.947 1.00 97.56 86 SER A CA 1
ATOM 634 C C . SER A 1 86 ? 5.507 7.163 -9.818 1.00 97.56 86 SER A C 1
ATOM 636 O O . SER A 1 86 ? 4.767 6.927 -8.870 1.00 97.56 86 SER A O 1
ATOM 638 N N . LEU A 1 87 ? 6.758 6.691 -9.865 1.00 98.19 87 LEU A N 1
ATOM 639 C CA . LEU A 1 87 ? 7.367 5.918 -8.775 1.00 98.19 87 LEU A CA 1
ATOM 640 C C . LEU A 1 87 ? 7.516 6.753 -7.494 1.00 98.19 87 LEU A C 1
ATOM 642 O O . LEU A 1 87 ? 7.229 6.257 -6.405 1.00 98.19 87 LEU A O 1
ATOM 646 N N . ILE A 1 88 ? 7.926 8.019 -7.614 1.00 98.44 88 ILE A N 1
ATOM 647 C CA . ILE A 1 88 ? 8.024 8.947 -6.478 1.00 98.44 88 ILE A CA 1
ATOM 648 C C . ILE A 1 88 ? 6.644 9.156 -5.854 1.00 98.44 88 ILE A C 1
ATOM 650 O O . ILE A 1 88 ? 6.490 8.948 -4.652 1.00 98.44 88 ILE A O 1
ATOM 654 N N . PHE A 1 89 ? 5.629 9.479 -6.661 1.00 98.06 89 PHE A N 1
ATOM 655 C CA . PHE A 1 89 ? 4.258 9.628 -6.166 1.00 98.06 89 PHE A CA 1
ATOM 656 C C . PHE A 1 89 ? 3.743 8.347 -5.508 1.00 98.06 89 PHE A C 1
ATOM 658 O O . PHE A 1 89 ? 3.220 8.411 -4.402 1.00 98.06 89 PHE A O 1
ATOM 665 N N . MET A 1 90 ? 3.966 7.182 -6.122 1.00 97.88 90 MET A N 1
ATOM 666 C CA . MET A 1 90 ? 3.592 5.890 -5.542 1.00 97.88 90 MET A CA 1
ATOM 667 C C . MET A 1 90 ? 4.259 5.659 -4.178 1.00 97.88 90 MET A C 1
ATOM 669 O O . MET A 1 90 ? 3.623 5.167 -3.250 1.00 97.88 90 MET A O 1
ATOM 673 N N . SER A 1 91 ? 5.527 6.047 -4.034 1.00 98.19 91 SER A N 1
ATOM 674 C CA . SER A 1 91 ? 6.281 5.908 -2.782 1.00 98.19 91 SER A CA 1
ATOM 675 C C . SER A 1 91 ? 5.764 6.861 -1.699 1.00 98.19 91 SER A C 1
ATOM 677 O O . SER A 1 91 ? 5.629 6.468 -0.539 1.00 98.19 91 SER A O 1
ATOM 679 N N . MET A 1 92 ? 5.425 8.099 -2.073 1.00 98.25 92 MET A N 1
ATOM 680 C CA . MET A 1 92 ? 4.795 9.076 -1.179 1.00 98.25 92 MET A CA 1
ATOM 681 C C . MET A 1 92 ? 3.421 8.591 -0.709 1.00 98.25 92 MET A C 1
ATOM 683 O O . MET A 1 92 ? 3.152 8.606 0.490 1.00 98.25 92 MET A O 1
ATOM 687 N N . THR A 1 93 ? 2.583 8.104 -1.629 1.00 96.69 93 THR A N 1
ATOM 688 C CA . THR A 1 93 ? 1.281 7.510 -1.304 1.00 96.69 93 THR A CA 1
ATOM 689 C C . THR A 1 93 ? 1.448 6.312 -0.380 1.00 96.69 93 THR A C 1
ATOM 691 O O . THR A 1 93 ? 0.812 6.280 0.663 1.00 96.69 93 THR A O 1
ATOM 694 N N . ALA A 1 94 ? 2.345 5.373 -0.692 1.00 97.19 94 ALA A N 1
ATOM 695 C CA . ALA A 1 94 ? 2.586 4.205 0.153 1.00 97.19 94 ALA A CA 1
ATOM 696 C C . ALA A 1 94 ? 3.031 4.595 1.568 1.00 97.19 94 ALA A C 1
ATOM 698 O O . ALA A 1 94 ? 2.540 4.026 2.539 1.00 97.19 94 ALA A O 1
ATOM 699 N N . THR A 1 95 ? 3.912 5.593 1.689 1.00 97.50 95 THR A N 1
ATOM 700 C CA . THR A 1 95 ? 4.370 6.105 2.988 1.00 97.50 95 THR A CA 1
ATOM 701 C C . THR A 1 95 ? 3.207 6.704 3.769 1.00 97.50 95 THR A C 1
ATOM 703 O O . THR A 1 95 ? 2.986 6.320 4.913 1.00 97.50 95 THR A O 1
ATOM 706 N N . LEU A 1 96 ? 2.426 7.588 3.141 1.00 95.31 96 LEU A N 1
ATOM 707 C CA . LEU A 1 96 ? 1.267 8.218 3.767 1.00 95.31 96 LEU A CA 1
ATOM 708 C C . LEU A 1 96 ? 0.234 7.176 4.217 1.00 95.31 96 LEU A C 1
ATOM 710 O O . LEU A 1 96 ? -0.205 7.209 5.363 1.00 95.31 96 LEU A O 1
ATOM 714 N N . THR A 1 97 ? -0.106 6.226 3.343 1.00 93.62 97 THR A N 1
ATOM 715 C CA . THR A 1 97 ? -1.022 5.120 3.636 1.00 93.62 97 THR A CA 1
ATOM 716 C C . THR A 1 97 ? -0.504 4.299 4.817 1.00 93.62 97 THR A C 1
ATOM 718 O O . THR A 1 97 ? -1.208 4.166 5.814 1.00 93.62 97 THR A O 1
ATOM 721 N N . CYS A 1 98 ? 0.746 3.830 4.786 1.00 95.81 98 CYS A N 1
ATOM 722 C CA . CYS A 1 98 ? 1.326 3.087 5.906 1.00 95.81 98 CYS A CA 1
ATOM 723 C C . CYS A 1 98 ? 1.306 3.888 7.211 1.00 95.81 98 CYS A C 1
ATOM 725 O O . CYS A 1 98 ? 0.935 3.336 8.240 1.00 95.81 98 CYS A O 1
ATOM 727 N N . SER A 1 99 ? 1.666 5.174 7.190 1.00 92.50 99 SER A N 1
ATOM 728 C CA . SER A 1 99 ? 1.650 6.022 8.385 1.00 92.50 99 SER A CA 1
ATOM 729 C C . SER A 1 99 ? 0.248 6.177 8.970 1.00 92.50 99 SER A C 1
ATOM 731 O O . SER A 1 99 ? 0.096 6.067 10.186 1.00 92.50 99 SER A O 1
ATOM 733 N N . VAL A 1 100 ? -0.772 6.400 8.135 1.00 89.88 100 VAL A N 1
ATOM 734 C CA . VAL A 1 100 ? -2.166 6.545 8.582 1.00 89.88 100 VAL A CA 1
ATOM 735 C C . VAL A 1 100 ? -2.696 5.231 9.151 1.00 89.88 100 VAL A C 1
ATOM 737 O O . VAL A 1 100 ? -3.195 5.221 10.275 1.00 89.88 100 VAL A O 1
ATOM 740 N N . HIS A 1 101 ? -2.538 4.118 8.431 1.00 90.50 101 HIS A N 1
ATOM 741 C CA . HIS A 1 101 ? -3.049 2.815 8.870 1.00 90.50 101 HIS A CA 1
ATOM 742 C C . HIS A 1 101 ? -2.304 2.294 10.106 1.00 90.50 101 HIS A C 1
ATOM 744 O O . HIS A 1 101 ? -2.903 1.825 11.071 1.00 90.50 101 HIS A O 1
ATOM 750 N N . PHE A 1 102 ? -0.984 2.481 10.160 1.00 91.19 102 PHE A N 1
ATOM 751 C CA . PHE A 1 102 ? -0.203 2.152 11.350 1.00 91.19 102 PHE A CA 1
ATOM 752 C C . PHE A 1 102 ? -0.616 3.003 12.557 1.00 91.19 102 PHE A C 1
ATOM 754 O O . PHE A 1 102 ? -0.834 2.467 13.642 1.00 91.19 102 PHE A O 1
ATOM 761 N N . SER A 1 103 ? -0.772 4.320 12.382 1.00 88.38 103 SER A N 1
ATOM 762 C CA . SER A 1 103 ? -1.252 5.194 13.460 1.00 88.38 103 SER A CA 1
ATOM 763 C C . SER A 1 103 ? -2.647 4.780 13.921 1.00 88.38 103 SER A C 1
ATOM 765 O O . SER A 1 103 ? -2.894 4.718 15.119 1.00 88.38 103 SER A O 1
ATOM 767 N N . THR A 1 104 ? -3.533 4.419 12.995 1.00 84.62 104 THR A N 1
ATOM 768 C CA . THR A 1 104 ? -4.885 3.945 13.308 1.00 84.62 104 THR A CA 1
ATOM 769 C C . THR A 1 104 ? -4.848 2.650 14.116 1.00 84.62 104 THR A C 1
ATOM 771 O O . THR A 1 104 ? -5.502 2.556 15.156 1.00 84.62 104 THR A O 1
ATOM 774 N N . LEU A 1 105 ? -4.009 1.686 13.728 1.00 87.19 105 LEU A N 1
ATOM 775 C CA . LEU A 1 105 ? -3.795 0.448 14.477 1.00 87.19 105 LEU A CA 1
ATOM 776 C C . LEU A 1 105 ? -3.267 0.692 15.897 1.00 87.19 105 LEU A C 1
ATOM 778 O O . LEU A 1 105 ? -3.725 0.041 16.834 1.00 87.19 105 LEU A O 1
ATOM 782 N N . ILE A 1 106 ? -2.319 1.608 16.087 1.00 87.56 106 ILE A N 1
ATOM 783 C CA . ILE A 1 106 ? -1.695 1.832 17.400 1.00 87.56 106 ILE A CA 1
ATOM 784 C C . ILE A 1 106 ? -2.548 2.735 18.299 1.00 87.56 106 ILE A C 1
ATOM 786 O O . ILE A 1 106 ? -2.808 2.404 19.460 1.00 87.56 106 ILE A O 1
ATOM 790 N N . LEU A 1 107 ? -3.005 3.875 17.781 1.00 83.88 107 LEU A N 1
ATOM 791 C CA . LEU A 1 107 ? -3.701 4.891 18.570 1.00 83.88 107 LEU A CA 1
ATOM 792 C C . LEU A 1 107 ? -5.094 4.424 19.010 1.00 83.88 107 LEU A C 1
ATOM 794 O O . LEU A 1 107 ? -5.460 4.656 20.158 1.00 83.88 107 LEU A O 1
ATOM 798 N N . SER A 1 108 ? -5.830 3.675 18.177 1.00 76.31 108 SER A N 1
ATOM 799 C CA . SER A 1 108 ? -7.144 3.102 18.553 1.00 76.31 108 SER A CA 1
ATOM 800 C C . SER A 1 108 ? -7.087 2.169 19.777 1.00 76.31 108 SER A C 1
ATOM 802 O O . SER A 1 108 ? -8.082 1.984 20.494 1.00 76.31 108 SER A O 1
ATOM 804 N N . ARG A 1 109 ? -5.905 1.600 20.042 1.00 78.56 109 ARG A N 1
ATOM 805 C CA . ARG A 1 109 ? -5.625 0.666 21.142 1.00 78.56 109 ARG A CA 1
ATOM 806 C C . ARG A 1 109 ? -5.035 1.331 22.376 1.00 78.56 109 ARG A C 1
ATOM 808 O O . ARG A 1 109 ? -4.884 0.669 23.398 1.00 78.56 109 ARG A O 1
ATOM 815 N N . THR A 1 110 ? -4.705 2.616 22.297 1.00 80.81 110 THR A N 1
ATOM 816 C CA . THR A 1 110 ? -4.043 3.335 23.382 1.00 80.81 110 THR A CA 1
ATOM 817 C C . THR A 1 110 ? -5.068 4.193 24.130 1.00 80.81 110 THR A C 1
ATOM 819 O O . THR A 1 110 ? -5.554 5.175 23.570 1.00 80.81 110 THR A O 1
ATOM 822 N N . PRO A 1 111 ? -5.407 3.870 25.396 1.00 78.31 111 PRO A N 1
ATOM 823 C CA . PRO A 1 111 ? -6.473 4.559 26.129 1.00 78.31 111 PRO A CA 1
ATOM 824 C C . PRO A 1 111 ? -6.262 6.071 26.250 1.00 78.31 111 PRO A C 1
ATOM 826 O O . PRO A 1 111 ? -7.221 6.827 26.186 1.00 78.31 111 PRO A O 1
ATOM 829 N N . GLN A 1 112 ? -5.005 6.511 26.356 1.00 79.88 112 GLN A N 1
ATOM 830 C CA . GLN A 1 112 ? -4.632 7.922 26.524 1.00 79.88 112 GLN A CA 1
ATOM 831 C C . GLN A 1 112 ? -5.005 8.806 25.328 1.00 79.88 112 GLN A C 1
ATOM 833 O O . GLN A 1 112 ? -5.107 10.014 25.488 1.00 79.88 112 GLN A O 1
ATOM 838 N N . PHE A 1 113 ? -5.203 8.221 24.143 1.00 73.38 113 PHE A N 1
ATOM 839 C CA . PHE A 1 113 ? -5.538 8.958 22.924 1.00 73.38 113 PHE A CA 1
ATOM 840 C C . PHE A 1 113 ? -7.016 8.840 22.540 1.00 73.38 113 PHE A C 1
ATOM 842 O O . P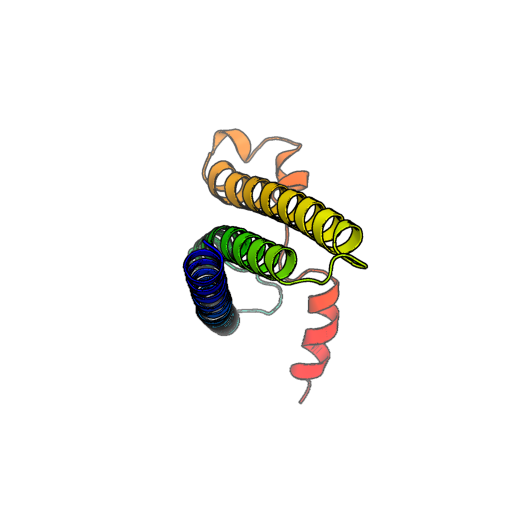HE A 1 113 ? -7.416 9.416 21.535 1.00 73.38 113 PHE A O 1
ATOM 849 N N . ARG A 1 114 ? -7.844 8.113 23.306 1.00 68.25 114 ARG A N 1
ATOM 850 C CA . ARG A 1 114 ? -9.283 7.982 23.006 1.00 68.25 114 ARG A CA 1
ATOM 851 C C . ARG A 1 114 ? -10.079 9.247 23.305 1.00 68.25 114 ARG A C 1
ATOM 853 O O . ARG A 1 114 ? -11.020 9.538 22.575 1.00 68.25 114 ARG A O 1
ATOM 860 N N . ASP A 1 115 ? -9.680 9.981 24.339 1.00 73.56 115 ASP A N 1
ATOM 861 C CA . ASP A 1 115 ? -10.434 11.130 24.854 1.00 73.56 115 ASP A CA 1
ATOM 862 C C . ASP A 1 115 ? -9.902 12.477 24.333 1.00 73.56 115 ASP A C 1
ATOM 864 O O . ASP A 1 115 ? -10.385 13.545 24.710 1.00 73.56 115 ASP A O 1
ATOM 868 N N . GLU A 1 116 ? -8.901 12.442 23.452 1.00 80.75 116 GLU A N 1
ATOM 869 C CA . GLU A 1 116 ? -8.294 13.642 22.891 1.00 80.75 116 GLU A CA 1
ATOM 870 C C . GLU A 1 116 ? -9.211 14.301 21.838 1.00 80.75 116 GLU A C 1
ATOM 872 O O . GLU A 1 116 ? -9.691 13.619 20.929 1.00 80.75 116 GLU A O 1
ATOM 877 N N . PRO A 1 117 ? -9.412 15.635 21.860 1.00 80.88 117 PRO A N 1
ATOM 878 C CA . PRO A 1 117 ? -10.338 16.323 20.949 1.00 80.88 117 PRO A CA 1
ATOM 879 C C . PRO A 1 117 ? -10.023 16.153 19.455 1.00 80.88 117 PRO A C 1
ATOM 881 O O . PRO A 1 117 ? -10.907 16.276 18.609 1.00 80.88 117 PRO A O 1
ATOM 884 N N . TRP A 1 118 ? -8.758 15.890 19.117 1.00 78.81 118 TRP A N 1
ATOM 885 C CA . TRP A 1 118 ? -8.305 15.660 17.744 1.00 78.81 118 TRP A CA 1
ATOM 886 C C . TRP A 1 118 ? -8.428 14.195 17.308 1.00 78.81 118 TRP A C 1
ATOM 888 O O . TRP A 1 118 ? -8.376 13.921 16.109 1.00 78.81 118 TRP A O 1
ATOM 898 N N . ALA A 1 119 ? -8.592 13.253 18.242 1.00 71.50 119 ALA A N 1
ATOM 899 C CA . ALA A 1 119 ? -8.611 11.826 17.942 1.00 71.50 119 ALA A CA 1
ATOM 900 C C . ALA A 1 119 ? -9.720 11.446 16.950 1.00 71.50 119 ALA A C 1
ATOM 902 O O . ALA A 1 119 ? -9.416 10.731 15.994 1.00 71.50 119 ALA A O 1
ATOM 903 N N . PRO A 1 120 ? -10.954 11.983 17.040 1.00 72.12 120 PRO A N 1
ATOM 904 C CA . PRO A 1 120 ? -11.960 11.741 16.015 1.00 72.12 120 PRO A CA 1
ATOM 905 C C . PRO A 1 120 ? -11.521 12.238 14.630 1.00 72.12 120 PRO A C 1
ATOM 907 O O . PRO A 1 120 ? -11.722 11.545 13.643 1.00 72.12 120 PRO A O 1
ATOM 910 N N . LEU A 1 121 ? -10.845 13.380 14.512 1.00 70.19 121 LEU A N 1
ATOM 911 C CA . LEU A 1 121 ? -10.443 13.908 13.198 1.00 70.19 121 LEU A CA 1
ATOM 912 C C . LEU A 1 121 ? -9.471 12.985 12.444 1.00 70.19 121 LEU A C 1
ATOM 914 O O . LEU A 1 121 ? -9.475 12.982 11.216 1.00 70.19 121 LEU A O 1
ATOM 918 N N . LEU A 1 122 ? -8.655 12.208 13.164 1.00 66.50 122 LEU A N 1
ATOM 919 C CA . LEU A 1 122 ? -7.667 11.296 12.576 1.00 66.50 122 LEU A CA 1
ATOM 920 C C . LEU A 1 122 ? -8.093 9.821 12.604 1.00 66.50 122 LEU A C 1
ATOM 922 O O . LEU A 1 122 ? -7.594 9.043 11.798 1.00 66.50 122 LEU A O 1
ATOM 926 N N . LEU A 1 123 ? -8.991 9.436 13.518 1.00 66.25 123 LEU A N 1
ATOM 927 C CA . LEU A 1 123 ? -9.340 8.038 13.805 1.00 66.25 123 LEU A CA 1
ATOM 928 C C . LEU A 1 123 ? -10.835 7.717 13.624 1.00 66.25 123 LEU A C 1
ATOM 930 O O . LEU A 1 123 ? -11.197 6.547 13.669 1.00 66.25 123 LEU A O 1
ATOM 934 N N . SER A 1 124 ? -11.717 8.707 13.412 1.00 62.56 124 SER A N 1
ATOM 935 C CA . SER A 1 124 ? -13.172 8.488 13.241 1.00 62.56 124 SER A CA 1
ATOM 936 C C . SE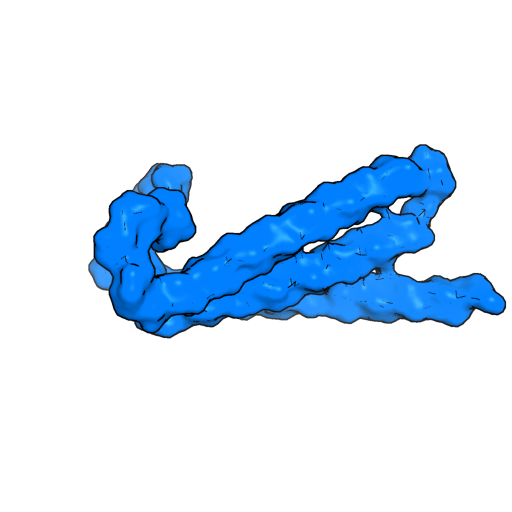R A 1 124 ? -13.591 8.153 11.811 1.00 62.56 124 SER A C 1
ATOM 938 O O . SER A 1 124 ? -14.724 8.428 11.417 1.00 62.56 124 SER A O 1
ATOM 940 N N . PHE A 1 125 ? -12.704 7.557 11.012 1.00 61.75 125 PHE A N 1
ATOM 941 C CA . PHE A 1 125 ? -13.118 7.046 9.711 1.00 61.75 125 PHE A CA 1
ATOM 942 C C . PHE A 1 125 ? -14.241 6.016 9.910 1.00 61.75 125 PHE A C 1
ATOM 944 O O . PHE A 1 125 ? -14.005 4.894 10.354 1.00 61.75 125 PHE A O 1
ATOM 951 N N . GLN A 1 126 ? -15.476 6.422 9.611 1.00 60.69 126 GLN A N 1
ATOM 952 C CA . GLN A 1 126 ? -16.638 5.548 9.639 1.00 60.69 126 GLN A CA 1
ATOM 953 C C . GLN A 1 126 ? -16.804 4.932 8.258 1.00 60.69 126 GLN A C 1
ATOM 955 O O . GLN A 1 126 ? -17.078 5.612 7.268 1.00 60.69 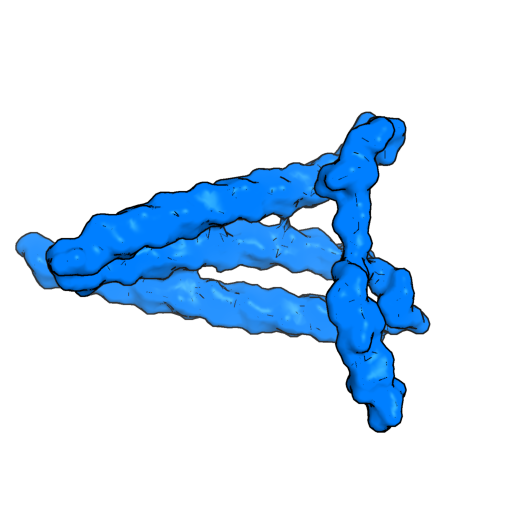126 GLN A O 1
ATOM 960 N N . TRP A 1 127 ? -16.586 3.624 8.208 1.00 59.16 127 TRP A N 1
ATOM 961 C CA . TRP A 1 127 ? -16.961 2.798 7.077 1.00 59.16 127 TRP A CA 1
ATOM 962 C C . TRP A 1 127 ? -18.422 2.350 7.259 1.00 59.16 127 TRP A C 1
ATOM 964 O O . TRP A 1 127 ? -18.760 1.955 8.376 1.00 59.16 127 TRP A O 1
ATOM 974 N N . PRO A 1 128 ? -19.273 2.358 6.217 1.00 54.06 128 PRO A N 1
ATOM 975 C CA . PRO A 1 128 ? -18.992 2.790 4.850 1.00 54.06 128 PRO A CA 1
ATOM 976 C C . PRO A 1 128 ? -18.830 4.310 4.730 1.00 54.06 128 PRO A C 1
ATOM 978 O O . PRO A 1 128 ? -19.565 5.078 5.345 1.00 54.06 128 PRO A O 1
ATOM 981 N N . SER A 1 129 ? -17.908 4.762 3.873 1.00 56.75 129 SER A N 1
ATOM 982 C CA . SER A 1 129 ? -17.875 6.179 3.497 1.00 56.75 129 SER A CA 1
ATOM 983 C C . SER A 1 129 ? -19.213 6.578 2.856 1.00 56.75 129 SER A C 1
ATOM 985 O O . SER A 1 129 ? -19.894 5.739 2.261 1.00 56.75 129 SER A O 1
ATOM 987 N N . LEU A 1 130 ? -19.589 7.862 2.928 1.00 54.25 130 LEU A N 1
ATOM 988 C CA . LEU A 1 130 ? -20.873 8.380 2.414 1.00 54.25 130 LEU A CA 1
ATOM 989 C C . LEU A 1 130 ? -21.206 7.936 0.972 1.00 54.25 130 LEU A C 1
ATOM 991 O O . LEU A 1 130 ? -22.375 7.804 0.623 1.00 54.25 130 LEU A O 1
ATOM 995 N N . GLY A 1 131 ? -20.197 7.663 0.135 1.00 49.44 131 GLY A N 1
ATOM 996 C CA . GLY A 1 131 ? -20.400 7.144 -1.221 1.00 49.44 131 GLY A CA 1
ATOM 997 C C . GLY A 1 131 ? -20.875 5.687 -1.277 1.00 49.44 131 GLY A C 1
ATOM 998 O O . GLY A 1 131 ? -21.632 5.327 -2.171 1.00 49.44 131 GLY A O 1
ATOM 999 N N . TYR A 1 132 ? -20.479 4.850 -0.319 1.00 45.03 132 TYR A N 1
ATOM 1000 C CA . TYR A 1 132 ? -20.849 3.434 -0.268 1.00 45.03 132 TYR A CA 1
ATOM 1001 C C . TYR A 1 132 ? -22.238 3.238 0.371 1.00 45.03 132 TYR A C 1
ATOM 1003 O O . TYR A 1 132 ? -23.016 2.412 -0.109 1.00 45.03 132 TYR A O 1
ATOM 1011 N N . ALA A 1 133 ? -22.619 4.097 1.328 1.00 49.97 133 ALA A N 1
ATOM 1012 C CA . ALA A 1 133 ? -23.995 4.189 1.838 1.00 49.97 133 ALA A CA 1
ATOM 1013 C C . ALA A 1 133 ? -25.024 4.541 0.740 1.00 49.97 133 ALA A C 1
ATOM 1015 O O . ALA A 1 133 ? -26.183 4.150 0.829 1.00 49.97 133 ALA A O 1
ATOM 1016 N N . GLY A 1 134 ? -24.605 5.238 -0.325 1.00 45.22 134 GLY A N 1
ATOM 1017 C CA . GLY A 1 134 ? -25.465 5.571 -1.467 1.00 45.22 134 GLY A CA 1
ATOM 1018 C C . GLY A 1 134 ? -25.630 4.460 -2.514 1.00 45.22 134 GLY A C 1
ATOM 1019 O O . GLY A 1 134 ? -26.587 4.498 -3.283 1.00 45.22 134 GLY A O 1
ATOM 1020 N N . VAL A 1 135 ? -24.729 3.469 -2.561 1.00 48.06 135 VAL A N 1
ATOM 1021 C CA . VAL A 1 135 ? -24.749 2.384 -3.570 1.00 48.06 135 VAL A CA 1
ATOM 1022 C C . VAL A 1 135 ? -25.416 1.114 -3.034 1.00 48.06 135 VAL A C 1
ATOM 1024 O O . VAL A 1 135 ? -26.110 0.418 -3.775 1.00 48.06 135 VAL A O 1
ATOM 1027 N N . PHE A 1 136 ? -25.282 0.830 -1.738 1.00 43.47 136 PHE A N 1
ATOM 1028 C CA . PHE A 1 136 ? -25.890 -0.345 -1.105 1.00 43.47 136 PHE A CA 1
ATOM 1029 C C . PHE A 1 136 ? -27.436 -0.434 -1.187 1.00 43.47 136 PHE A C 1
ATOM 1031 O O . PHE A 1 136 ? -27.939 -1.547 -1.371 1.00 43.47 136 PHE A O 1
ATOM 1038 N N . PRO A 1 137 ? -28.220 0.671 -1.161 1.00 46.03 137 PRO A N 1
ATOM 1039 C CA . PRO A 1 137 ? -29.674 0.597 -1.315 1.00 46.03 137 PRO A CA 1
ATOM 1040 C C . PRO A 1 137 ? -30.119 0.126 -2.707 1.00 46.03 137 PRO A C 1
ATOM 1042 O O . PRO A 1 137 ? -31.274 -0.242 -2.876 1.00 46.03 137 PRO A O 1
ATOM 1045 N N . ILE A 1 138 ? -29.234 0.132 -3.710 1.00 44.38 138 ILE A N 1
ATOM 1046 C CA . ILE A 1 138 ? -29.558 -0.315 -5.074 1.00 44.38 138 ILE A CA 1
ATOM 1047 C C . ILE A 1 138 ? -29.418 -1.840 -5.201 1.00 44.38 138 ILE A C 1
ATOM 1049 O O . ILE A 1 138 ? -30.114 -2.453 -6.004 1.00 44.38 138 ILE A O 1
ATOM 1053 N N . ILE A 1 139 ? -28.553 -2.464 -4.395 1.00 43.44 139 ILE A N 1
ATOM 1054 C CA . ILE A 1 139 ? -28.311 -3.916 -4.428 1.00 43.44 139 ILE A CA 1
ATOM 1055 C C . ILE A 1 139 ? -29.243 -4.653 -3.456 1.00 43.44 139 ILE A C 1
ATOM 1057 O O . ILE A 1 139 ? -29.685 -5.750 -3.765 1.00 43.44 139 ILE A O 1
ATOM 1061 N N . ALA A 1 140 ? -29.609 -4.038 -2.328 1.00 38.03 140 ALA A N 1
ATOM 1062 C CA . ALA A 1 140 ? -30.565 -4.609 -1.372 1.00 38.03 140 ALA A CA 1
ATOM 1063 C C . ALA A 1 140 ? -32.049 -4.427 -1.770 1.00 38.03 140 ALA A C 1
ATOM 1065 O O . ALA A 1 140 ? -32.937 -4.841 -1.029 1.00 38.03 140 ALA A O 1
ATOM 1066 N N . ALA A 1 141 ? -32.323 -3.790 -2.915 1.00 38.66 141 ALA A N 1
ATOM 1067 C CA . ALA A 1 141 ? -33.671 -3.564 -3.445 1.00 38.66 141 ALA A CA 1
ATOM 1068 C C . ALA A 1 141 ? -34.107 -4.591 -4.515 1.00 38.66 141 ALA A C 1
ATOM 1070 O O . ALA A 1 141 ? -35.150 -4.390 -5.141 1.00 38.66 141 ALA A O 1
ATOM 1071 N N . TYR A 1 142 ? -33.340 -5.671 -4.714 1.00 39.03 142 TYR A N 1
ATOM 1072 C CA . TYR A 1 142 ? -33.688 -6.801 -5.586 1.00 39.03 142 TYR A CA 1
ATOM 1073 C C . TYR A 1 142 ? -33.646 -8.128 -4.832 1.00 39.03 142 TYR A C 1
ATOM 1075 O O . TYR A 1 142 ? -32.638 -8.376 -4.134 1.00 39.03 142 TYR A O 1
#

Organism: NCBI:txid1735121

pLDDT: mean 83.16, std 16.4, range [38.03, 98.44]